Protein AF-A0A951EZJ9-F1 (afdb_monomer)

Secondary structure (DSSP, 8-state):
------B-EEEPPPPTTSHHHHHHH-TT--SHHHHHHHHT-EEHHHHHHHHTTHHHHHHHHHHHHH-BPPTTS-SEEEEETTTEEE-TTSEE-GGG-

Radius of gyration: 14.52 Å; Cα contacts (8 Å, |Δi|>4): 148; chains: 1; bounding box: 39×23×42 Å

Solvent-accessible surface area (backbone atoms only — not comparable to full-atom values): 5551 Å² total; per-residue (Å²): 130,81,78,86,68,68,30,68,39,79,39,75,62,64,73,67,87,36,76,49,27,52,54,49,70,37,88,88,34,83,50,69,70,30,44,35,28,74,76,75,24,40,34,44,43,60,54,40,31,59,43,37,34,70,69,34,41,51,54,51,52,49,31,71,75,65,38,39,41,58,92,96,48,68,30,36,25,31,57,46,89,93,69,46,73,38,45,37,76,43,72,35,43,71,94,74,105

pLDDT: mean 90.16, std 9.25, range [49.66, 97.69]

Sequence (97 aa):
MTPNRSRIFLLSPANASGIRANFLLREGANFDLARRLREHGLPLGEAFAFMSGLYFRGKLAYSQAFAAPPAGISGSFVITSGYGLVPPEAVVTIHQL

Mean predicted aligned error: 4.44 Å

Foldseek 3Di:
DPPLDAAAAEAEFPDCPDPQVCLLLPPPNDDPNSVCQAPPFFFQLVSSCRRVPPNSVVVVVCQVVDGDHPPPDASYFYQADPPGTHHSRDGDH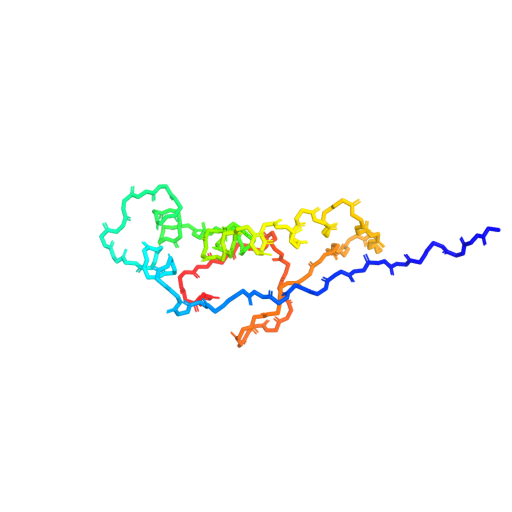SVRD

Structure (mmCIF, N/CA/C/O backbone):
data_AF-A0A951EZJ9-F1
#
_entry.id   AF-A0A951EZJ9-F1
#
loop_
_atom_site.group_PDB
_atom_site.id
_atom_site.type_symbol
_atom_site.label_atom_id
_atom_site.label_alt_id
_atom_site.label_comp_id
_atom_site.label_asym_id
_atom_site.label_entity_id
_atom_site.label_seq_id
_atom_site.pdbx_PDB_ins_code
_atom_site.Cartn_x
_atom_site.Cartn_y
_atom_site.Cartn_z
_atom_site.occupancy
_atom_site.B_iso_or_equiv
_atom_site.auth_seq_id
_atom_site.auth_comp_id
_atom_site.auth_asym_id
_atom_site.auth_atom_id
_atom_site.pdbx_PDB_model_num
ATOM 1 N N . MET A 1 1 ? 22.521 -5.254 -27.631 1.00 49.66 1 MET A N 1
ATOM 2 C CA . MET A 1 1 ? 21.223 -5.134 -26.932 1.00 49.66 1 MET A CA 1
ATOM 3 C C . MET A 1 1 ? 21.470 -5.437 -25.468 1.00 49.66 1 MET A C 1
ATOM 5 O O . MET A 1 1 ? 21.918 -6.534 -25.163 1.00 49.66 1 MET A O 1
ATOM 9 N N . THR A 1 2 ? 21.289 -4.471 -24.570 1.00 54.78 2 THR A N 1
ATOM 10 C CA . THR A 1 2 ? 21.266 -4.760 -23.131 1.00 54.78 2 THR A CA 1
ATOM 11 C C . THR A 1 2 ? 20.106 -5.724 -22.872 1.00 54.78 2 THR A C 1
ATOM 13 O O . THR A 1 2 ? 19.011 -5.471 -23.381 1.00 54.78 2 THR A O 1
ATOM 16 N N . PRO A 1 3 ? 20.303 -6.844 -22.152 1.00 57.19 3 PRO A N 1
ATOM 17 C CA . PRO A 1 3 ? 19.183 -7.704 -21.801 1.00 57.19 3 PRO A CA 1
ATOM 18 C C . PRO A 1 3 ? 18.155 -6.852 -21.058 1.00 57.19 3 PRO A C 1
ATOM 20 O O . PRO A 1 3 ? 18.523 -6.078 -20.169 1.00 57.19 3 PRO A O 1
ATOM 23 N N . ASN A 1 4 ? 16.888 -6.954 -21.464 1.00 69.56 4 ASN A N 1
ATOM 24 C CA . ASN A 1 4 ? 15.782 -6.269 -20.809 1.00 69.56 4 ASN A CA 1
ATOM 25 C C . ASN A 1 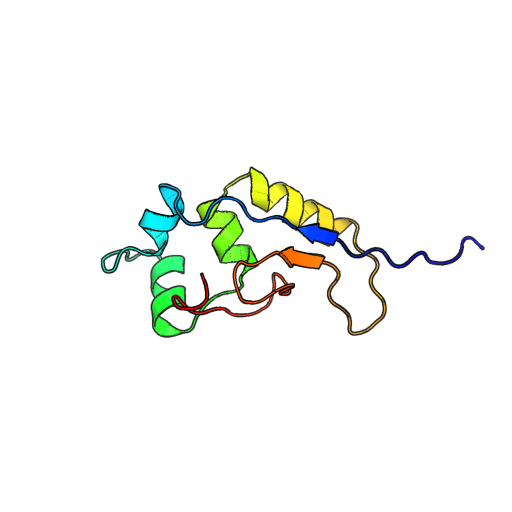4 ? 15.679 -6.818 -19.381 1.00 69.56 4 ASN A C 1
ATOM 27 O O . ASN A 1 4 ? 15.100 -7.878 -19.147 1.00 69.56 4 ASN A O 1
ATOM 31 N N . ARG A 1 5 ? 16.380 -6.175 -18.443 1.00 84.06 5 ARG A N 1
ATOM 32 C CA . ARG A 1 5 ? 16.500 -6.653 -17.068 1.00 84.06 5 ARG A CA 1
ATOM 33 C C . ARG A 1 5 ? 15.156 -6.453 -16.397 1.00 84.06 5 ARG A C 1
ATOM 35 O O . ARG A 1 5 ? 14.757 -5.314 -16.154 1.00 84.06 5 ARG A O 1
ATOM 42 N N . SER A 1 6 ? 14.497 -7.561 -16.076 1.00 92.31 6 SER A N 1
ATOM 43 C CA . SER A 1 6 ? 13.265 -7.516 -15.310 1.00 92.31 6 SER A CA 1
ATOM 44 C C . SER A 1 6 ? 13.511 -6.810 -13.980 1.00 92.31 6 SER A C 1
ATOM 46 O O . SER A 1 6 ? 14.441 -7.154 -13.248 1.00 92.31 6 SER A O 1
ATOM 48 N N . ARG A 1 7 ? 12.700 -5.794 -13.687 1.00 95.69 7 ARG A N 1
ATOM 49 C CA . ARG A 1 7 ? 12.814 -4.992 -12.470 1.00 95.69 7 ARG A CA 1
ATOM 50 C C . ARG A 1 7 ? 11.504 -5.036 -11.708 1.00 95.69 7 ARG A C 1
ATOM 52 O O . ARG A 1 7 ? 10.502 -4.498 -12.170 1.00 95.69 7 ARG A O 1
ATOM 59 N N . ILE A 1 8 ? 11.557 -5.659 -10.539 1.00 97.00 8 ILE A N 1
ATOM 60 C CA . ILE A 1 8 ? 10.455 -5.756 -9.587 1.00 97.00 8 ILE A CA 1
ATOM 61 C C . ILE A 1 8 ? 10.907 -5.084 -8.293 1.00 97.00 8 ILE A C 1
ATOM 63 O O . ILE A 1 8 ? 12.047 -5.268 -7.863 1.00 97.00 8 ILE A O 1
ATOM 67 N N . PHE A 1 9 ? 10.024 -4.302 -7.677 1.00 97.69 9 PHE A N 1
ATOM 68 C CA . PHE A 1 9 ? 10.303 -3.625 -6.412 1.00 97.69 9 PHE A CA 1
ATOM 69 C C . PHE A 1 9 ? 9.633 -4.323 -5.235 1.00 97.69 9 PHE A C 1
ATOM 71 O O . PHE A 1 9 ? 8.455 -4.660 -5.296 1.00 97.69 9 PHE A O 1
ATOM 78 N N . LEU A 1 10 ? 10.364 -4.469 -4.131 1.00 97.06 10 LEU A N 1
ATOM 79 C CA . LEU A 1 10 ? 9.793 -4.879 -2.852 1.00 97.06 10 LEU A CA 1
ATOM 80 C C . LEU A 1 10 ? 9.640 -3.649 -1.963 1.00 97.06 10 LEU A C 1
ATOM 82 O O . LEU A 1 10 ? 10.610 -2.956 -1.654 1.00 97.06 10 LEU A O 1
ATOM 86 N N . LEU A 1 11 ? 8.403 -3.356 -1.586 1.00 95.12 11 LEU A N 1
ATOM 87 C CA . LEU A 1 11 ? 8.040 -2.185 -0.810 1.00 95.12 11 LEU A CA 1
ATOM 88 C C . LEU A 1 11 ? 7.845 -2.620 0.636 1.00 95.12 11 LEU A C 1
ATOM 90 O O . LEU A 1 11 ? 6.888 -3.320 0.959 1.00 95.12 11 LEU A O 1
ATOM 94 N N . SER A 1 12 ? 8.730 -2.185 1.527 1.00 88.62 12 SER A N 1
ATOM 95 C CA . SER A 1 12 ? 8.444 -2.273 2.956 1.00 88.62 12 SER A CA 1
ATOM 96 C C . SER A 1 12 ? 7.375 -1.232 3.319 1.00 88.62 12 SER A C 1
ATOM 98 O O . SER A 1 12 ? 7.612 -0.026 3.118 1.00 88.62 12 SER A O 1
ATOM 100 N N . PRO A 1 13 ? 6.198 -1.653 3.813 1.00 77.19 13 PRO A N 1
ATOM 101 C CA . PRO A 1 13 ? 5.219 -0.717 4.336 1.00 77.19 13 PRO A CA 1
ATOM 102 C C . PRO A 1 13 ? 5.740 -0.083 5.628 1.00 77.19 13 PRO A C 1
ATOM 104 O O . PRO A 1 13 ? 6.629 -0.628 6.287 1.00 77.19 13 PRO A O 1
ATOM 107 N N . ALA A 1 14 ? 5.220 1.094 5.988 1.00 69.44 14 ALA A N 1
ATOM 108 C CA . ALA A 1 14 ? 5.458 1.600 7.335 1.00 69.44 14 ALA A CA 1
ATOM 109 C C . ALA A 1 14 ? 4.608 0.823 8.349 1.00 69.44 14 ALA A C 1
ATOM 111 O O . ALA A 1 14 ? 3.715 0.056 7.992 1.00 69.44 14 ALA A O 1
ATOM 112 N N . ASN A 1 15 ? 4.893 1.058 9.625 1.00 69.75 15 ASN A N 1
ATOM 113 C CA . ASN A 1 15 ? 4.203 0.428 10.735 1.00 69.75 15 ASN A CA 1
ATOM 114 C C . ASN A 1 15 ? 2.677 0.692 10.702 1.00 69.75 15 ASN A C 1
ATOM 116 O O . ASN A 1 15 ? 2.239 1.838 10.849 1.00 69.75 15 ASN A O 1
ATOM 120 N N . ALA A 1 16 ? 1.886 -0.378 10.566 1.00 68.81 16 ALA A N 1
ATOM 121 C CA . ALA A 1 16 ? 0.422 -0.356 10.610 1.00 68.81 16 ALA A CA 1
ATOM 122 C C . ALA A 1 16 ? -0.158 -0.098 12.019 1.00 68.81 16 ALA A C 1
ATOM 124 O O . ALA A 1 16 ? -1.365 0.029 12.159 1.00 68.81 16 ALA A O 1
ATOM 125 N N . SER A 1 17 ? 0.666 0.051 13.064 1.00 70.81 17 SER A N 1
ATOM 126 C CA . SER A 1 17 ? 0.223 0.493 14.400 1.00 70.81 17 SER A CA 1
ATOM 127 C C . SER A 1 17 ? 0.403 1.998 14.657 1.00 70.81 17 SER A C 1
ATOM 129 O O . SER A 1 17 ? 0.268 2.474 15.784 1.00 70.81 17 SER A O 1
ATOM 131 N N . GLY A 1 18 ? 0.714 2.782 13.618 1.00 81.62 18 GLY A N 1
ATOM 132 C CA . GLY A 1 18 ? 0.852 4.237 13.723 1.00 81.62 18 GLY A CA 1
ATOM 133 C C . GLY A 1 18 ? -0.481 4.992 13.860 1.00 81.62 18 GLY A C 1
ATOM 134 O O . GLY A 1 18 ? -1.545 4.504 13.492 1.00 81.62 18 GLY A O 1
ATOM 135 N N . ILE A 1 19 ? -0.417 6.257 14.298 1.00 86.25 19 ILE A N 1
ATOM 136 C CA . ILE A 1 19 ? -1.594 7.129 14.527 1.00 86.25 19 ILE A CA 1
ATOM 137 C C . ILE A 1 19 ? -2.546 7.176 13.317 1.00 86.25 19 ILE A C 1
ATOM 139 O O . ILE A 1 19 ? -3.763 7.136 13.473 1.00 86.25 19 ILE A O 1
ATOM 143 N N . ARG A 1 20 ? -2.007 7.236 12.092 1.00 86.06 20 ARG A N 1
ATOM 144 C CA . ARG A 1 20 ? -2.828 7.273 10.869 1.00 86.06 20 ARG A CA 1
ATOM 145 C C . ARG A 1 20 ? -3.515 5.946 10.574 1.00 86.06 20 ARG A C 1
ATOM 147 O O . ARG A 1 20 ? -4.630 5.962 10.069 1.00 86.06 20 ARG A O 1
ATOM 154 N N . ALA A 1 21 ? -2.885 4.823 10.900 1.00 89.19 21 ALA A N 1
ATOM 155 C CA . ALA A 1 21 ? -3.538 3.525 10.799 1.00 89.19 21 ALA A CA 1
ATOM 156 C C . ALA A 1 21 ? -4.724 3.443 11.760 1.00 89.19 21 ALA A C 1
ATOM 158 O O . ALA A 1 21 ? -5.818 3.082 11.340 1.00 89.19 21 ALA A O 1
ATOM 159 N N . ASN A 1 22 ? -4.568 3.946 12.988 1.00 89.19 22 ASN A N 1
ATOM 160 C CA . ASN A 1 22 ? -5.677 4.031 13.939 1.00 89.19 22 ASN A CA 1
ATOM 161 C C . ASN A 1 22 ? -6.845 4.874 13.404 1.00 89.19 22 ASN A C 1
ATOM 163 O O . ASN A 1 22 ? -7.997 4.525 13.634 1.00 89.19 22 ASN A O 1
ATOM 167 N N . PHE A 1 23 ? -6.591 5.952 12.653 1.00 90.94 23 PHE A N 1
ATOM 168 C CA . PHE A 1 23 ? -7.672 6.712 12.013 1.00 90.94 23 PHE A CA 1
ATOM 169 C C . PHE A 1 23 ? -8.405 5.927 10.925 1.00 90.94 23 PHE A C 1
ATOM 171 O O . PHE A 1 23 ? -9.617 6.088 10.797 1.00 90.94 23 PHE A O 1
ATOM 178 N N . LEU A 1 24 ? -7.694 5.103 10.152 1.00 90.62 24 LEU A N 1
ATOM 179 C CA . LEU A 1 24 ? -8.288 4.262 9.112 1.00 90.62 24 LEU A CA 1
ATOM 180 C C . LEU A 1 24 ? -9.105 3.107 9.698 1.00 90.62 24 LEU A C 1
ATOM 182 O O . LEU A 1 24 ? -10.191 2.818 9.204 1.00 90.62 24 LEU A O 1
ATOM 186 N N . LEU A 1 25 ? -8.588 2.481 10.754 1.00 90.00 25 LEU A N 1
ATOM 187 C CA . LEU A 1 25 ? -9.153 1.276 11.361 1.00 90.00 25 LEU A CA 1
ATOM 188 C C . LEU A 1 25 ? -10.235 1.568 12.413 1.00 90.00 25 LEU A C 1
ATOM 190 O O . LEU A 1 25 ? -10.922 0.652 12.856 1.00 90.00 25 LEU A O 1
ATOM 194 N N . ARG A 1 26 ? -10.420 2.831 12.822 1.00 91.19 26 ARG A N 1
ATOM 195 C CA . ARG A 1 26 ? -11.438 3.211 13.814 1.00 91.19 26 ARG A CA 1
ATOM 196 C C . ARG A 1 26 ? -12.850 2.916 13.296 1.00 91.19 26 ARG A C 1
ATOM 198 O O . ARG A 1 26 ? -13.231 3.417 12.239 1.00 91.19 26 ARG A O 1
ATOM 205 N N . GLU A 1 27 ? -13.664 2.221 14.093 1.00 86.38 27 GLU A N 1
ATOM 206 C CA . GLU A 1 27 ? -15.047 1.848 13.735 1.00 86.38 27 GLU A CA 1
ATOM 207 C C . GLU A 1 27 ? -15.898 3.045 13.274 1.00 86.38 27 GLU A C 1
ATOM 209 O O . GLU A 1 27 ? -16.580 2.970 12.257 1.00 86.38 27 GLU A O 1
ATOM 214 N N . GLY A 1 28 ? -15.791 4.190 13.958 1.00 88.81 28 GLY A N 1
ATOM 215 C CA . GLY A 1 28 ? -16.521 5.422 13.622 1.00 88.81 28 GLY A CA 1
ATOM 216 C C . GLY A 1 28 ? -15.860 6.329 12.571 1.00 88.81 28 GLY A C 1
ATOM 217 O O . GLY A 1 28 ? -16.134 7.529 12.534 1.00 88.81 28 GLY A O 1
ATOM 218 N N . ALA A 1 29 ? -14.895 5.843 11.786 1.00 91.94 29 ALA A N 1
ATOM 219 C CA . ALA A 1 29 ? -14.270 6.635 10.725 1.00 91.94 29 ALA A CA 1
ATOM 220 C C . ALA A 1 29 ? -15.160 6.691 9.470 1.00 91.94 29 ALA A C 1
ATOM 222 O O . ALA A 1 29 ? -15.376 5.669 8.825 1.00 91.94 29 ALA A O 1
ATOM 223 N N . ASN A 1 30 ? -15.637 7.884 9.097 1.00 93.62 30 ASN A N 1
ATOM 224 C CA . ASN A 1 30 ? -16.642 8.068 8.032 1.00 93.62 30 ASN A CA 1
ATOM 225 C C . ASN A 1 30 ? -16.096 8.657 6.721 1.00 93.62 30 ASN A C 1
ATOM 227 O O . ASN A 1 30 ? -16.868 9.018 5.838 1.00 93.62 30 ASN A O 1
ATOM 231 N N . PHE A 1 31 ? -14.777 8.782 6.578 1.00 95.19 31 PHE A N 1
ATOM 232 C CA . PHE A 1 31 ? -14.186 9.180 5.301 1.00 95.19 31 PHE A CA 1
ATOM 233 C C . PHE A 1 31 ? -14.168 8.002 4.322 1.00 95.19 31 PHE A C 1
ATOM 235 O O . PHE A 1 31 ? -14.161 6.842 4.737 1.00 95.19 31 PHE A O 1
ATOM 242 N N . ASP A 1 32 ? -14.134 8.307 3.024 1.00 94.88 32 ASP A N 1
ATOM 243 C CA . ASP A 1 32 ? -14.351 7.324 1.957 1.00 94.88 32 ASP A CA 1
ATOM 244 C C . ASP A 1 32 ? -13.473 6.069 2.083 1.00 94.88 32 ASP A C 1
ATOM 246 O O . ASP A 1 32 ? -13.984 4.953 2.037 1.00 94.88 32 ASP A O 1
ATOM 250 N N . LEU A 1 33 ? -12.174 6.241 2.342 1.00 94.69 33 LEU A N 1
ATOM 251 C CA . LEU A 1 33 ? -11.234 5.126 2.458 1.00 94.69 33 LEU A CA 1
ATOM 252 C C . LEU A 1 33 ? -11.592 4.174 3.616 1.00 94.69 33 LEU A C 1
ATOM 254 O O . LEU A 1 33 ? -11.544 2.959 3.451 1.00 94.69 33 LEU A O 1
ATOM 258 N N . ALA A 1 34 ? -12.000 4.712 4.769 1.00 95.19 34 ALA A N 1
ATOM 259 C CA . ALA A 1 34 ? -12.418 3.901 5.912 1.00 95.19 34 ALA A CA 1
ATOM 260 C C . ALA A 1 34 ? -13.740 3.168 5.646 1.00 95.19 34 ALA A C 1
ATOM 262 O O . ALA A 1 34 ? -13.891 2.008 6.027 1.00 95.19 34 ALA A O 1
ATOM 263 N N . ARG A 1 35 ? -14.680 3.816 4.946 1.00 94.75 35 ARG A N 1
ATOM 264 C CA . ARG A 1 35 ? -15.940 3.187 4.534 1.00 94.75 35 ARG A CA 1
ATOM 265 C C . ARG A 1 35 ? -15.690 2.044 3.545 1.00 94.75 35 ARG A C 1
ATOM 267 O O . ARG A 1 35 ? -16.131 0.926 3.795 1.00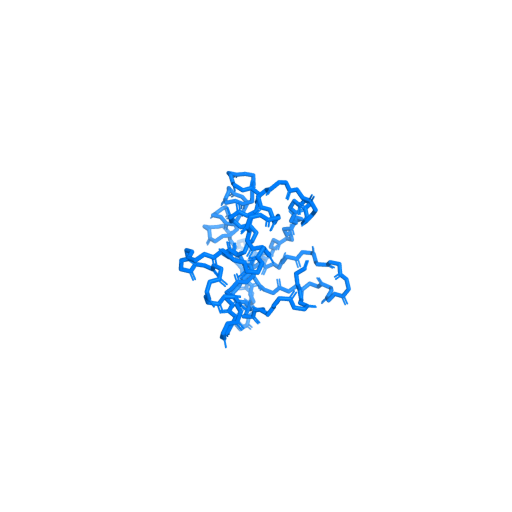 94.75 35 ARG A O 1
ATOM 274 N N . ARG A 1 36 ? -14.915 2.294 2.482 1.00 95.38 36 ARG A N 1
ATOM 275 C CA . ARG A 1 36 ? -14.521 1.279 1.488 1.00 95.38 36 ARG A CA 1
ATOM 276 C C . ARG A 1 36 ? -13.851 0.081 2.153 1.00 95.38 36 ARG A C 1
ATOM 278 O O . ARG A 1 36 ? -14.265 -1.043 1.899 1.00 95.38 36 ARG A O 1
ATOM 285 N N . LEU A 1 37 ? -12.885 0.313 3.049 1.00 94.88 37 LEU A N 1
ATOM 286 C CA . LEU A 1 37 ? -12.177 -0.760 3.753 1.00 94.88 37 LEU A CA 1
ATOM 287 C C . LEU A 1 37 ? -13.121 -1.698 4.517 1.00 94.88 37 LEU A C 1
ATOM 289 O O . LEU A 1 37 ? -12.904 -2.908 4.510 1.00 94.88 37 LEU A O 1
ATOM 293 N N . ARG A 1 38 ? -14.152 -1.147 5.171 1.00 92.06 38 ARG A N 1
ATOM 294 C CA . ARG A 1 38 ? -15.125 -1.936 5.939 1.00 92.06 38 ARG A CA 1
ATOM 295 C C . ARG A 1 38 ? -16.140 -2.662 5.062 1.00 92.06 38 ARG A C 1
ATOM 297 O O . ARG A 1 38 ? -16.518 -3.777 5.392 1.00 92.06 38 ARG A 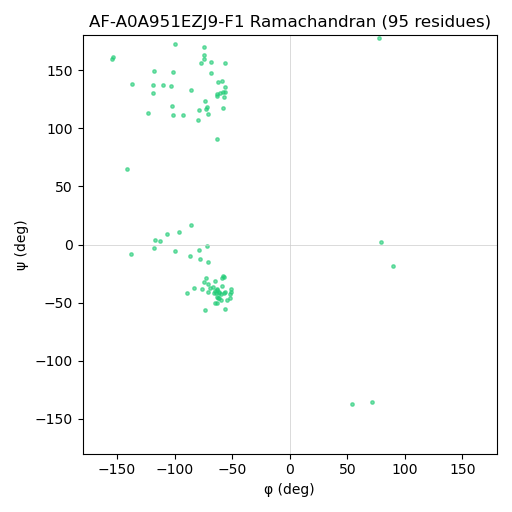O 1
ATOM 304 N N . GLU A 1 39 ? -16.602 -2.033 3.986 1.00 92.50 39 GLU A N 1
ATOM 305 C CA . GLU A 1 39 ? -17.714 -2.559 3.181 1.00 92.50 39 GLU A CA 1
ATOM 306 C C . GLU A 1 39 ? -17.253 -3.496 2.058 1.00 92.50 39 GLU A C 1
ATOM 308 O O . GLU A 1 39 ? -17.892 -4.513 1.790 1.00 92.50 39 GLU A O 1
ATOM 313 N N . HIS A 1 40 ? -16.163 -3.145 1.373 1.00 93.00 40 HIS A N 1
ATOM 314 C CA . HIS A 1 40 ? -15.775 -3.766 0.099 1.00 93.00 40 HIS A CA 1
ATOM 315 C C . HIS A 1 40 ? -14.269 -4.048 -0.022 1.00 93.00 40 HIS A C 1
ATOM 317 O O . HIS A 1 40 ? -13.837 -4.688 -0.979 1.00 93.00 40 HIS A O 1
ATOM 323 N N . GLY A 1 41 ? -13.467 -3.571 0.929 1.00 95.81 41 GLY A N 1
ATOM 324 C CA . GLY A 1 41 ? -12.014 -3.548 0.833 1.00 95.81 41 GLY A CA 1
ATOM 325 C C . GLY A 1 41 ? -11.485 -2.418 -0.056 1.00 95.81 41 GLY A C 1
ATOM 326 O O . GLY A 1 41 ? -12.227 -1.618 -0.634 1.00 95.81 41 GLY A O 1
ATOM 327 N N . LEU A 1 42 ? -10.160 -2.323 -0.136 1.00 96.38 42 LEU A N 1
ATOM 328 C CA . LEU A 1 42 ? -9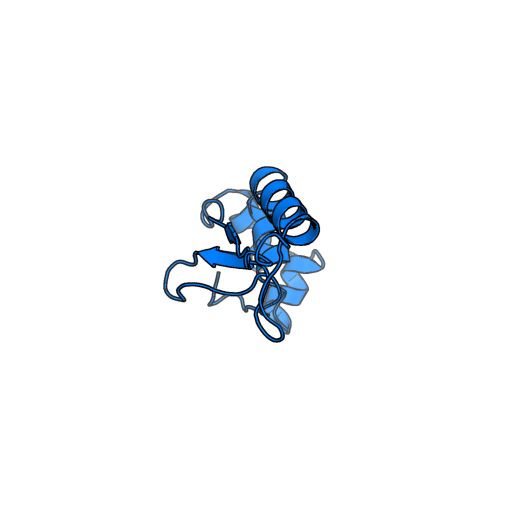.456 -1.344 -0.968 1.00 96.38 42 LEU A CA 1
ATOM 329 C C . LEU A 1 42 ? -8.065 -1.845 -1.372 1.00 96.38 42 LEU A C 1
ATOM 331 O O . LEU A 1 42 ? -7.547 -2.754 -0.725 1.00 96.38 42 LEU A O 1
ATOM 335 N N . PRO A 1 43 ? -7.436 -1.270 -2.412 1.00 96.50 43 PRO A N 1
ATOM 336 C CA . PRO A 1 43 ? -6.076 -1.633 -2.790 1.00 96.50 43 PRO A CA 1
ATOM 337 C C . PRO A 1 43 ? -5.082 -1.431 -1.644 1.00 96.50 43 PRO A C 1
ATOM 339 O O . PRO A 1 43 ? -5.020 -0.357 -1.039 1.00 96.50 43 PRO A O 1
ATOM 342 N N . LEU A 1 44 ? -4.251 -2.438 -1.380 1.00 94.75 44 LEU A N 1
ATOM 343 C CA . LEU A 1 44 ? -3.226 -2.421 -0.333 1.00 94.75 44 LEU A CA 1
ATOM 344 C C . LEU A 1 44 ? -2.330 -1.172 -0.401 1.00 94.75 44 LEU A C 1
ATOM 346 O O . LEU A 1 44 ? -1.964 -0.580 0.619 1.00 94.75 44 LEU A O 1
ATOM 350 N N . GLY A 1 45 ? -2.007 -0.739 -1.619 1.00 95.00 45 GLY A N 1
ATOM 351 C CA . GLY A 1 45 ? -1.227 0.460 -1.884 1.00 95.00 45 GLY A CA 1
ATOM 352 C C . GLY A 1 45 ? -1.914 1.744 -1.413 1.00 95.00 45 GLY A C 1
ATOM 353 O O . GLY A 1 45 ? -1.242 2.607 -0.847 1.00 95.00 45 GLY A O 1
ATOM 354 N N . GLU A 1 46 ? -3.238 1.861 -1.578 1.00 95.25 46 GLU A N 1
ATOM 355 C CA . GLU A 1 46 ? -4.022 2.991 -1.055 1.00 95.25 46 GLU A CA 1
ATOM 356 C C . GLU A 1 46 ? -4.016 2.992 0.482 1.00 95.25 46 GLU A C 1
ATOM 358 O O . GLU A 1 46 ? -3.797 4.042 1.096 1.00 95.25 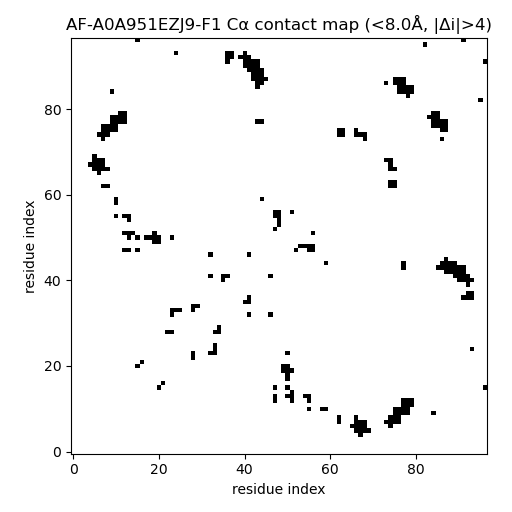46 GLU A O 1
ATOM 363 N N . ALA A 1 47 ? -4.164 1.814 1.105 1.00 93.31 47 ALA A N 1
ATOM 364 C CA . ALA A 1 47 ? -4.108 1.651 2.559 1.00 93.31 47 ALA A CA 1
ATOM 365 C C . ALA A 1 47 ? -2.787 2.197 3.122 1.00 93.31 47 ALA A C 1
ATOM 367 O O . ALA A 1 47 ? -2.761 3.100 3.964 1.00 93.31 47 ALA A O 1
ATOM 368 N N . PHE A 1 48 ? -1.658 1.700 2.609 1.00 93.19 48 PHE A N 1
ATOM 369 C CA . PHE A 1 48 ? -0.343 2.103 3.098 1.00 93.19 48 PHE A CA 1
ATOM 370 C C . PHE A 1 48 ? 0.049 3.522 2.686 1.00 93.19 48 PHE A C 1
ATOM 372 O O . PHE A 1 48 ? 0.758 4.188 3.446 1.00 93.19 48 PHE A O 1
ATOM 379 N N . ALA A 1 49 ? -0.441 4.036 1.554 1.00 93.00 49 ALA A N 1
ATOM 380 C CA . ALA A 1 49 ? -0.280 5.439 1.171 1.00 93.00 49 ALA A CA 1
ATOM 381 C C . ALA A 1 49 ? -0.997 6.400 2.134 1.00 93.00 49 ALA A C 1
ATOM 383 O O . ALA A 1 49 ? -0.524 7.526 2.352 1.00 93.00 49 ALA A O 1
ATOM 384 N N . PHE A 1 50 ? -2.117 5.973 2.724 1.00 92.25 50 PHE A N 1
ATOM 385 C CA . PHE A 1 50 ? -2.790 6.703 3.794 1.00 92.25 50 PHE A CA 1
ATOM 386 C C . PHE A 1 50 ? -2.010 6.600 5.109 1.00 92.25 50 PHE A C 1
ATOM 388 O O . PHE A 1 50 ? -1.576 7.622 5.650 1.00 92.25 50 PHE A O 1
ATOM 395 N N . MET A 1 51 ? -1.751 5.374 5.578 1.00 90.88 51 MET A N 1
ATOM 396 C CA . MET A 1 51 ? -1.118 5.111 6.878 1.00 90.88 51 MET A CA 1
ATOM 397 C C . MET A 1 51 ? 0.299 5.691 6.982 1.00 90.88 51 MET A C 1
ATOM 399 O O . MET A 1 51 ? 0.657 6.312 7.980 1.00 90.88 51 MET A O 1
ATOM 403 N N . SER A 1 52 ? 1.093 5.559 5.920 1.00 87.56 52 SER A N 1
ATOM 404 C CA . SER A 1 52 ? 2.516 5.925 5.910 1.00 87.56 52 SER A CA 1
ATOM 405 C C . SER A 1 52 ? 2.793 7.293 5.276 1.00 87.56 52 SER A C 1
ATOM 407 O O . SER A 1 52 ? 3.935 7.753 5.252 1.00 87.56 52 SER A O 1
ATOM 409 N N . GLY A 1 53 ? 1.775 7.947 4.704 1.00 86.94 53 GLY A N 1
ATOM 410 C CA . GLY A 1 53 ? 1.929 9.221 4.000 1.00 86.94 53 GLY A CA 1
ATOM 411 C C . GLY A 1 53 ? 2.993 9.201 2.898 1.00 86.94 53 GLY A C 1
ATOM 412 O O . GLY A 1 53 ? 3.094 8.247 2.125 1.00 86.94 53 GLY A O 1
ATOM 413 N N . LEU A 1 54 ? 3.798 10.271 2.835 1.00 86.88 54 LEU A N 1
ATOM 414 C CA . LEU A 1 54 ? 4.810 10.468 1.789 1.00 86.88 54 LEU A CA 1
ATOM 415 C C . LEU A 1 54 ? 5.857 9.348 1.732 1.00 86.88 54 LEU A C 1
ATOM 417 O O . LEU A 1 54 ? 6.339 9.045 0.645 1.00 86.88 54 LEU A O 1
ATOM 421 N N . TYR A 1 55 ? 6.153 8.693 2.859 1.00 86.94 55 TYR A N 1
ATOM 422 C CA . TYR A 1 55 ? 7.141 7.614 2.910 1.00 86.94 55 TYR A CA 1
ATOM 423 C C . TYR A 1 55 ? 6.771 6.447 1.990 1.00 86.94 55 TYR A C 1
ATOM 425 O O . TYR A 1 55 ? 7.595 5.988 1.203 1.00 86.94 55 TYR A O 1
ATOM 433 N N . PHE A 1 56 ? 5.521 5.983 2.051 1.00 92.94 56 PHE A N 1
ATOM 434 C CA . PHE A 1 56 ? 5.071 4.896 1.183 1.00 92.94 56 PHE A CA 1
ATOM 435 C C . PHE A 1 56 ? 4.652 5.401 -0.196 1.00 92.94 56 PHE A C 1
ATOM 437 O O . PHE A 1 56 ? 4.968 4.757 -1.191 1.00 92.94 56 PHE A O 1
ATOM 444 N N . ARG A 1 57 ? 4.017 6.580 -0.282 1.00 93.25 57 ARG A N 1
ATOM 445 C CA . ARG A 1 57 ? 3.628 7.166 -1.578 1.00 93.25 57 ARG A CA 1
ATOM 446 C C . ARG A 1 57 ? 4.821 7.343 -2.510 1.00 93.25 57 ARG A C 1
ATOM 448 O O . ARG A 1 57 ? 4.704 7.023 -3.685 1.00 93.25 57 ARG A O 1
ATOM 455 N N . GLY A 1 58 ? 5.966 7.791 -1.991 1.00 94.75 58 GLY A N 1
ATOM 456 C CA . GLY A 1 58 ? 7.187 7.932 -2.783 1.00 94.75 58 GLY A CA 1
ATOM 457 C C . GLY A 1 58 ? 7.698 6.594 -3.319 1.00 94.75 58 GLY A C 1
ATOM 458 O O . GLY A 1 58 ? 8.003 6.486 -4.503 1.00 94.75 58 GLY A O 1
ATOM 459 N N . LYS A 1 59 ? 7.725 5.551 -2.478 1.00 95.00 59 LYS A N 1
ATOM 460 C CA . LYS A 1 59 ? 8.119 4.194 -2.894 1.00 95.00 59 LYS A CA 1
ATOM 461 C C . LYS A 1 59 ? 7.180 3.627 -3.958 1.00 95.00 59 LYS A C 1
ATOM 463 O O . LYS A 1 59 ? 7.652 3.088 -4.956 1.00 95.00 59 LYS A O 1
ATOM 468 N N . LEU A 1 60 ? 5.870 3.773 -3.751 1.00 96.00 60 LEU A N 1
ATOM 469 C CA . LEU A 1 60 ? 4.855 3.296 -4.684 1.00 96.00 60 LEU A CA 1
ATOM 470 C C . LEU A 1 60 ? 4.979 4.015 -6.032 1.00 96.00 60 LEU A C 1
ATOM 472 O O . LEU A 1 60 ? 5.117 3.347 -7.054 1.00 96.00 60 LEU A O 1
ATOM 476 N N . ALA A 1 61 ? 5.045 5.349 -6.030 1.00 97.00 61 ALA A N 1
ATOM 477 C CA . ALA A 1 61 ? 5.212 6.146 -7.245 1.00 97.00 61 ALA A CA 1
ATOM 478 C C . ALA A 1 61 ? 6.508 5.797 -7.995 1.00 97.00 61 ALA A C 1
ATOM 480 O O . ALA A 1 61 ? 6.495 5.621 -9.211 1.00 97.00 61 ALA A O 1
ATOM 481 N N . TYR A 1 62 ? 7.622 5.627 -7.274 1.00 97.06 62 TYR A N 1
ATOM 482 C CA . TYR A 1 62 ? 8.885 5.201 -7.875 1.00 97.06 62 TYR A CA 1
ATOM 483 C C . TYR A 1 62 ? 8.756 3.816 -8.517 1.00 97.06 62 TYR A C 1
ATOM 485 O O . TYR A 1 62 ? 9.156 3.612 -9.661 1.00 97.06 62 TYR A O 1
ATOM 493 N N . SER A 1 63 ? 8.149 2.862 -7.813 1.00 96.94 63 SER A N 1
ATOM 494 C CA . SER A 1 63 ? 7.966 1.519 -8.356 1.00 96.94 63 SER A CA 1
ATOM 495 C C . SER A 1 63 ? 7.078 1.503 -9.603 1.00 96.94 63 SER A C 1
ATOM 497 O O . SER A 1 63 ? 7.411 0.819 -10.562 1.00 96.94 63 SER A O 1
ATOM 499 N N . GLN A 1 64 ? 6.021 2.318 -9.647 1.00 95.50 64 GLN A N 1
ATOM 500 C CA . GLN A 1 64 ? 5.147 2.450 -10.816 1.00 95.50 64 GLN A CA 1
ATOM 501 C C . GLN A 1 64 ? 5.877 3.050 -12.023 1.00 95.50 64 GLN A C 1
ATOM 503 O O . GLN A 1 64 ? 5.674 2.598 -13.145 1.00 95.50 64 GLN A O 1
ATOM 508 N N . ALA A 1 65 ? 6.741 4.043 -11.800 1.00 97.31 65 ALA A N 1
ATOM 509 C CA . ALA A 1 65 ? 7.472 4.711 -12.873 1.00 97.31 65 ALA A CA 1
ATOM 510 C C . ALA A 1 65 ? 8.622 3.866 -13.444 1.00 97.31 65 ALA A C 1
ATOM 512 O O . ALA A 1 65 ? 8.957 3.993 -14.620 1.00 97.31 65 ALA A O 1
ATOM 513 N N . PHE A 1 66 ? 9.257 3.037 -12.611 1.00 96.56 66 PHE A N 1
ATOM 514 C CA . PHE A 1 66 ? 10.530 2.404 -12.958 1.00 96.56 66 PHE A CA 1
ATOM 515 C C . PHE A 1 66 ? 10.494 0.876 -13.012 1.00 96.56 66 PHE A C 1
ATOM 517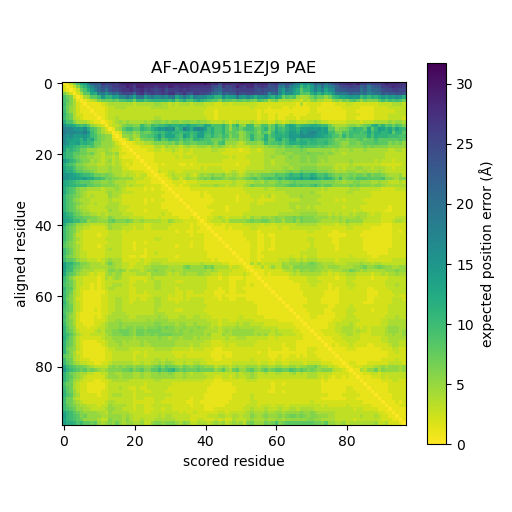 O O . PHE A 1 66 ? 11.532 0.277 -13.309 1.00 96.56 66 PHE A O 1
ATOM 524 N N . ALA A 1 67 ? 9.370 0.229 -12.692 1.00 97.00 67 ALA A N 1
ATOM 525 C CA . ALA A 1 67 ? 9.258 -1.222 -12.802 1.00 97.00 67 ALA A CA 1
ATOM 526 C C . ALA A 1 67 ? 9.291 -1.672 -14.265 1.00 97.00 67 ALA A C 1
ATOM 528 O O . ALA A 1 67 ? 8.815 -0.991 -15.167 1.00 97.00 67 ALA A O 1
ATOM 529 N N . ALA A 1 68 ? 9.853 -2.854 -14.478 1.00 96.31 68 ALA A N 1
ATOM 530 C CA . ALA A 1 68 ? 9.901 -3.520 -15.771 1.00 96.31 68 ALA A CA 1
ATOM 531 C C . ALA A 1 68 ? 9.674 -5.022 -15.548 1.00 96.31 68 ALA A C 1
ATOM 533 O O . ALA A 1 68 ? 10.614 -5.807 -15.685 1.00 96.31 68 ALA A O 1
ATOM 534 N N . PRO A 1 69 ? 8.487 -5.444 -15.079 1.00 95.19 69 PRO A N 1
ATOM 535 C CA . PRO A 1 69 ? 8.230 -6.849 -14.809 1.00 95.19 69 PRO A CA 1
ATOM 536 C C . PRO A 1 69 ? 8.044 -7.635 -16.118 1.00 95.19 69 PRO A C 1
ATOM 538 O O . PRO A 1 69 ? 7.723 -7.054 -17.159 1.00 95.19 69 PRO A O 1
ATOM 541 N N . PRO A 1 70 ? 8.208 -8.967 -16.087 1.00 93.56 70 PRO A N 1
ATOM 542 C CA . PRO A 1 70 ? 7.686 -9.831 -17.139 1.00 93.56 70 PRO A CA 1
ATOM 543 C C . PRO A 1 70 ? 6.174 -9.633 -17.327 1.00 93.56 70 PRO A C 1
ATOM 545 O O . PRO A 1 70 ? 5.468 -9.226 -16.403 1.00 93.56 70 PRO A O 1
ATOM 548 N N . ALA A 1 71 ? 5.665 -9.960 -18.517 1.00 92.00 71 ALA A N 1
ATOM 549 C CA . ALA A 1 71 ? 4.233 -9.892 -18.794 1.00 92.00 71 ALA A CA 1
ATOM 550 C C . ALA A 1 71 ? 3.433 -10.747 -17.794 1.00 92.00 71 ALA A C 1
ATOM 552 O O . ALA A 1 71 ? 3.808 -11.880 -17.496 1.00 92.00 71 ALA A O 1
ATOM 553 N N . GLY A 1 72 ? 2.334 -10.192 -17.280 1.00 91.94 72 GLY A N 1
ATOM 554 C CA . GLY A 1 72 ? 1.467 -10.865 -16.308 1.00 91.94 72 GLY A CA 1
ATOM 555 C C . GLY A 1 72 ? 1.975 -10.860 -14.861 1.00 91.94 72 GLY A C 1
ATOM 556 O O . GLY A 1 72 ? 1.308 -11.425 -14.001 1.00 91.94 72 GLY A O 1
ATOM 557 N N . ILE A 1 73 ? 3.115 -10.222 -14.572 1.00 94.50 73 ILE A N 1
ATOM 558 C CA . ILE A 1 73 ? 3.665 -10.095 -13.216 1.00 94.50 73 ILE A CA 1
ATOM 559 C C . ILE A 1 73 ? 3.565 -8.640 -12.746 1.00 94.50 73 ILE A C 1
ATOM 561 O O . ILE A 1 73 ? 3.880 -7.716 -13.497 1.00 94.50 73 ILE A O 1
ATOM 565 N N . SER A 1 74 ? 3.167 -8.422 -11.492 1.00 95.81 74 SER A N 1
ATOM 566 C CA . SER A 1 74 ? 3.145 -7.085 -10.891 1.00 95.81 74 SER A CA 1
ATOM 567 C C . SER A 1 74 ? 4.549 -6.476 -10.823 1.00 95.81 74 SER A C 1
ATOM 569 O O . SER A 1 74 ? 5.534 -7.135 -10.485 1.00 95.81 74 SER A O 1
ATOM 571 N N . GLY A 1 75 ? 4.648 -5.175 -11.109 1.00 96.50 75 GLY A N 1
ATOM 572 C CA . GLY A 1 75 ? 5.914 -4.432 -11.068 1.00 96.50 75 GLY A CA 1
ATOM 573 C C . GLY A 1 75 ? 6.461 -4.204 -9.658 1.00 96.50 75 GLY A C 1
ATOM 574 O O . GLY A 1 75 ? 7.629 -3.847 -9.481 1.00 96.50 75 GLY A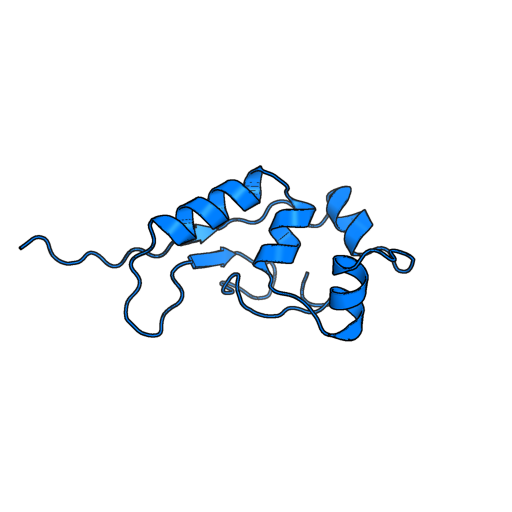 O 1
ATOM 575 N N . SER A 1 76 ? 5.630 -4.412 -8.639 1.00 97.69 76 SER A N 1
ATOM 576 C CA . SER A 1 76 ? 6.029 -4.288 -7.245 1.00 97.69 76 SER A CA 1
ATOM 577 C C . SER A 1 76 ? 5.168 -5.141 -6.325 1.00 97.69 76 SER A C 1
ATOM 579 O O . SER A 1 76 ? 4.051 -5.509 -6.678 1.00 97.69 76 SER A O 1
ATOM 581 N N . PHE A 1 77 ? 5.701 -5.427 -5.142 1.00 97.44 77 PHE A N 1
ATOM 582 C CA . PHE A 1 77 ? 5.023 -6.160 -4.082 1.00 97.44 77 PHE A CA 1
ATOM 583 C C . PHE A 1 77 ? 5.290 -5.487 -2.742 1.00 97.44 77 PHE A C 1
ATOM 585 O O . PHE A 1 77 ? 6.414 -5.079 -2.453 1.00 97.44 77 PHE A O 1
ATOM 592 N N . VAL A 1 78 ? 4.265 -5.391 -1.909 1.00 95.50 78 VAL A N 1
ATOM 593 C CA . VAL A 1 78 ? 4.361 -4.948 -0.523 1.00 95.50 78 VAL A CA 1
ATOM 594 C C . VAL A 1 78 ? 4.717 -6.142 0.354 1.00 95.50 78 VAL A C 1
ATOM 596 O O . VAL A 1 78 ? 4.110 -7.206 0.241 1.00 95.50 78 VAL A O 1
ATOM 599 N N . ILE A 1 79 ? 5.695 -5.965 1.238 1.00 93.31 79 ILE A N 1
ATOM 600 C CA . ILE A 1 79 ? 6.049 -6.962 2.250 1.00 93.31 79 ILE A CA 1
ATOM 601 C C . ILE A 1 79 ? 5.044 -6.844 3.396 1.00 93.31 79 ILE A C 1
ATOM 603 O O . ILE A 1 79 ? 5.091 -5.885 4.160 1.00 93.31 79 ILE A O 1
ATOM 607 N N . THR A 1 80 ? 4.132 -7.799 3.515 1.00 89.19 80 THR A N 1
ATOM 608 C CA . THR A 1 80 ? 3.075 -7.794 4.536 1.00 89.19 80 THR A CA 1
ATOM 609 C C . THR A 1 80 ? 3.415 -8.719 5.702 1.00 89.19 80 THR A C 1
ATOM 611 O O . THR A 1 80 ? 4.054 -9.761 5.530 1.00 89.19 80 THR A O 1
ATOM 614 N N . SER A 1 81 ? 2.962 -8.367 6.905 1.00 83.06 81 SER A N 1
ATOM 615 C CA . SER A 1 81 ? 2.975 -9.290 8.038 1.00 83.06 81 SER A CA 1
ATOM 616 C C . SER A 1 81 ? 1.896 -10.353 7.836 1.00 83.06 81 SER A C 1
ATOM 618 O O . SER A 1 81 ? 0.714 -10.034 7.791 1.00 83.06 81 SER A O 1
ATOM 620 N N . GLY A 1 82 ? 2.298 -11.617 7.705 1.00 83.38 82 GLY A N 1
ATOM 621 C CA . GLY A 1 82 ? 1.379 -12.761 7.656 1.00 83.38 82 GLY A CA 1
ATOM 622 C C . GLY A 1 82 ? 0.869 -13.165 6.267 1.00 83.38 82 GLY A C 1
ATOM 623 O O . GLY A 1 82 ? 0.478 -14.317 6.113 1.00 83.38 82 GLY A O 1
ATOM 624 N N . TYR A 1 83 ? 0.947 -12.296 5.250 1.00 89.19 83 TYR A N 1
ATOM 625 C CA . TYR A 1 83 ? 0.487 -12.607 3.881 1.00 89.19 83 TYR A CA 1
ATOM 626 C C . TYR A 1 83 ? 1.607 -12.593 2.823 1.00 89.19 83 TYR A C 1
ATOM 628 O O . TYR A 1 83 ? 1.356 -12.796 1.637 1.00 89.19 83 TYR A O 1
ATOM 636 N N . GLY A 1 84 ? 2.864 -12.395 3.236 1.00 92.38 84 GLY A N 1
ATOM 637 C CA . GLY A 1 84 ? 4.023 -12.441 2.344 1.00 92.38 84 GLY A CA 1
ATOM 638 C C . GLY A 1 84 ? 4.096 -11.244 1.393 1.00 92.38 84 GLY A C 1
ATOM 639 O O . GLY A 1 84 ? 3.936 -10.096 1.815 1.00 92.38 84 GLY A O 1
ATOM 640 N N . LEU A 1 85 ? 4.393 -11.507 0.119 1.00 95.25 85 LEU A N 1
ATOM 641 C CA . LEU A 1 85 ? 4.530 -10.490 -0.925 1.00 95.25 85 LEU A CA 1
ATOM 642 C C . LEU A 1 85 ? 3.199 -10.289 -1.649 1.00 95.25 85 LEU A C 1
ATOM 644 O O . LEU A 1 85 ? 2.761 -11.161 -2.395 1.00 95.25 85 LEU A O 1
ATOM 648 N N . VAL A 1 86 ? 2.581 -9.126 -1.456 1.00 95.81 86 VAL A N 1
ATOM 649 C CA . VAL A 1 86 ? 1.245 -8.827 -1.989 1.00 95.81 86 VAL A CA 1
ATOM 650 C C . VAL A 1 86 ? 1.316 -7.642 -2.957 1.00 95.81 86 VAL A C 1
ATOM 652 O O . VAL A 1 86 ? 1.906 -6.620 -2.601 1.00 95.81 86 VAL A O 1
ATOM 655 N N . PRO A 1 87 ? 0.742 -7.723 -4.170 1.00 97.12 87 PRO A N 1
ATOM 656 C CA . PRO A 1 87 ? 0.715 -6.584 -5.085 1.00 97.12 87 PRO A CA 1
ATOM 657 C C . PRO A 1 87 ? 0.004 -5.361 -4.474 1.00 97.12 87 PRO A C 1
ATOM 659 O O . PRO A 1 87 ? -1.023 -5.534 -3.816 1.00 97.12 87 PRO A O 1
ATOM 662 N N . PRO A 1 88 ? 0.483 -4.118 -4.684 1.00 96.50 88 PRO A N 1
ATOM 663 C CA . PRO A 1 88 ? -0.200 -2.918 -4.187 1.00 96.50 88 PRO A CA 1
ATOM 664 C C . PRO A 1 88 ? -1.648 -2.765 -4.678 1.00 96.50 88 PRO A C 1
ATOM 666 O O . PRO A 1 88 ? -2.466 -2.146 -4.002 1.00 96.50 88 PRO A O 1
ATOM 669 N N . GLU A 1 89 ? -1.963 -3.307 -5.849 1.00 96.56 89 GLU A N 1
ATOM 670 C CA . GLU A 1 89 ? -3.291 -3.327 -6.461 1.00 96.56 89 GLU A CA 1
ATOM 671 C C . GLU A 1 89 ? -4.233 -4.379 -5.858 1.00 96.56 89 GLU A C 1
ATOM 673 O O . GLU A 1 89 ? -5.438 -4.327 -6.107 1.00 96.56 89 GLU A O 1
ATOM 678 N N . ALA A 1 90 ? -3.717 -5.318 -5.056 1.00 96.44 90 ALA A N 1
ATOM 679 C CA . ALA A 1 90 ? -4.541 -6.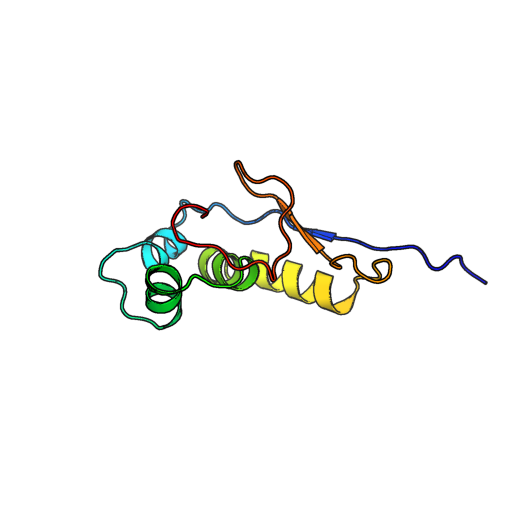334 -4.420 1.00 96.44 90 ALA A CA 1
ATOM 680 C C . ALA A 1 90 ? -5.534 -5.681 -3.453 1.00 96.44 90 ALA A C 1
ATOM 682 O O . ALA A 1 90 ? -5.149 -4.904 -2.574 1.00 96.44 90 ALA A O 1
ATOM 683 N N . VAL A 1 91 ? -6.814 -6.013 -3.617 1.00 96.81 91 VAL A N 1
ATOM 684 C CA . VAL A 1 91 ? -7.874 -5.553 -2.721 1.00 96.81 91 VAL A CA 1
ATOM 685 C C . VAL A 1 91 ? -7.760 -6.311 -1.404 1.00 96.81 91 VAL A C 1
ATOM 687 O O . VAL A 1 91 ? -7.800 -7.540 -1.384 1.00 96.81 91 VAL A O 1
ATOM 690 N N . VAL A 1 92 ? -7.624 -5.563 -0.312 1.00 93.25 92 VAL A N 1
ATOM 691 C CA . VAL A 1 92 ? -7.549 -6.086 1.051 1.00 93.25 92 VAL A CA 1
ATOM 692 C C . VAL A 1 92 ? -8.703 -5.578 1.903 1.00 93.25 92 VAL A C 1
ATOM 694 O O . VAL A 1 92 ? -9.220 -4.475 1.709 1.00 93.25 92 VAL A O 1
ATOM 697 N N . THR A 1 93 ? -9.095 -6.406 2.861 1.00 92.06 93 THR A N 1
ATOM 698 C CA . THR A 1 93 ? -10.087 -6.100 3.894 1.00 92.06 93 THR A CA 1
ATOM 699 C C . THR A 1 93 ? -9.402 -5.717 5.202 1.00 92.06 93 THR A C 1
ATOM 701 O O . THR A 1 93 ? -8.188 -5.856 5.353 1.00 92.06 93 THR A O 1
ATOM 704 N N . ILE A 1 94 ? -10.187 -5.269 6.182 1.00 88.38 94 ILE A N 1
ATOM 705 C CA . ILE A 1 94 ? -9.671 -4.880 7.499 1.00 88.38 94 ILE A CA 1
ATOM 706 C C . ILE A 1 94 ? -8.904 -6.006 8.219 1.00 88.38 94 ILE A C 1
ATOM 708 O O . ILE A 1 94 ? -7.998 -5.720 8.985 1.00 88.38 94 ILE A O 1
ATOM 712 N N . HIS A 1 95 ? -9.213 -7.279 7.945 1.00 86.00 95 HIS A N 1
ATOM 713 C CA . HIS A 1 95 ? -8.537 -8.436 8.553 1.00 86.00 95 HIS A CA 1
ATOM 714 C C . HIS A 1 95 ? -7.165 -8.754 7.931 1.00 86.00 95 HIS A C 1
ATOM 716 O O . HIS A 1 95 ? -6.476 -9.677 8.368 1.00 86.00 95 HIS A O 1
ATOM 722 N N . GLN A 1 96 ? -6.787 -8.028 6.877 1.00 86.38 96 GLN A N 1
ATOM 723 C CA . GLN A 1 96 ? -5.543 -8.213 6.128 1.00 86.38 96 GLN A CA 1
ATOM 724 C C . GLN A 1 96 ? -4.573 -7.028 6.286 1.00 86.38 96 GLN A C 1
ATOM 726 O O . GLN A 1 96 ? -3.515 -7.030 5.654 1.00 86.38 96 GLN A O 1
ATOM 731 N N . LEU A 1 97 ? -4.932 -6.029 7.104 1.00 81.31 97 LEU A N 1
ATOM 732 C CA . LEU A 1 97 ? -4.114 -4.864 7.464 1.00 81.31 97 LEU A CA 1
ATOM 733 C C . LEU A 1 97 ? -3.654 -4.959 8.919 1.00 81.31 97 LEU A C 1
ATOM 735 O O . LEU A 1 97 ? -2.499 -4.548 9.169 1.00 81.31 97 LEU A O 1
#